Protein AF-C6H4G2-F1 (afdb_monomer)

Organism: Ajellomyces capsulatus (strain H143) (NCBI:txid544712)

Mean predicted aligned error: 13.22 Å

Structure (mmCIF, N/CA/C/O backbone):
data_AF-C6H4G2-F1
#
_entry.id   AF-C6H4G2-F1
#
loop_
_atom_site.group_PDB
_atom_site.id
_atom_site.type_symbol
_atom_site.label_atom_id
_atom_site.label_alt_id
_atom_site.label_comp_id
_atom_site.label_asym_id
_atom_site.label_entity_id
_atom_site.label_seq_id
_atom_site.pdbx_PDB_ins_code
_atom_site.Cartn_x
_atom_site.Cartn_y
_atom_site.Cartn_z
_atom_site.occupancy
_atom_site.B_iso_or_equiv
_atom_site.auth_seq_id
_atom_site.auth_comp_id
_atom_site.auth_asym_id
_atom_site.auth_atom_id
_atom_site.pdbx_PDB_model_num
ATOM 1 N N . MET A 1 1 ? 44.668 33.202 -9.089 1.00 44.62 1 MET A N 1
ATOM 2 C CA . MET A 1 1 ? 43.826 32.122 -8.527 1.00 44.62 1 MET A CA 1
ATOM 3 C C . MET A 1 1 ? 42.658 31.862 -9.470 1.00 44.62 1 MET A C 1
ATOM 5 O O . MET A 1 1 ? 41.852 32.759 -9.662 1.00 44.62 1 MET A O 1
ATOM 9 N N . ALA A 1 2 ? 42.587 30.688 -10.105 1.00 46.62 2 ALA A N 1
ATOM 10 C CA . ALA A 1 2 ? 41.509 30.362 -11.042 1.00 46.62 2 ALA A CA 1
ATOM 11 C C . ALA A 1 2 ? 40.282 29.807 -10.298 1.00 46.62 2 ALA A C 1
ATOM 13 O O . ALA A 1 2 ? 40.344 28.765 -9.644 1.00 46.62 2 ALA A O 1
ATOM 14 N N . HIS A 1 3 ? 39.161 30.515 -10.413 1.00 57.03 3 HIS A N 1
ATOM 15 C CA . HIS A 1 3 ? 37.853 30.124 -9.896 1.00 57.03 3 HIS A CA 1
ATOM 16 C C . HIS A 1 3 ? 37.152 29.169 -10.882 1.00 57.03 3 HIS A C 1
ATOM 18 O O . HIS A 1 3 ? 36.132 29.508 -11.462 1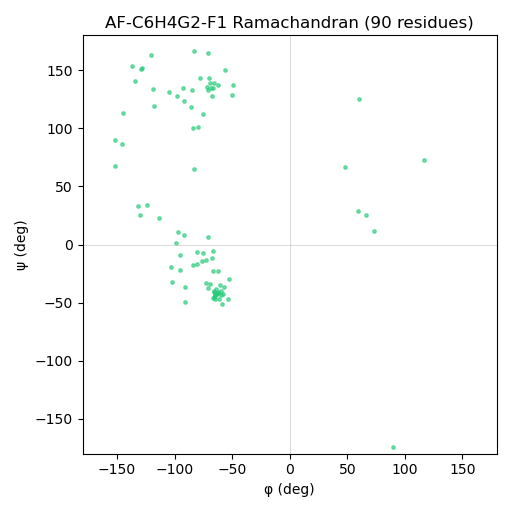.00 57.03 3 HIS A O 1
ATOM 24 N N . SER A 1 4 ? 37.690 27.968 -11.111 1.00 62.22 4 SER A N 1
ATOM 25 C CA . SER A 1 4 ? 37.035 26.967 -11.983 1.00 62.22 4 SER A CA 1
ATOM 26 C C . SER A 1 4 ? 36.919 25.585 -11.348 1.00 62.22 4 SER A C 1
ATOM 28 O O . SER A 1 4 ? 36.787 24.572 -12.029 1.00 62.22 4 SER A O 1
ATOM 30 N N . LYS A 1 5 ? 36.902 25.520 -10.012 1.00 57.09 5 LYS A N 1
ATOM 31 C CA . LYS A 1 5 ? 36.825 24.244 -9.284 1.00 57.09 5 LYS A CA 1
ATOM 32 C C . LYS A 1 5 ? 35.489 23.497 -9.474 1.00 57.09 5 LYS A C 1
ATOM 34 O O . LYS A 1 5 ? 35.374 22.371 -9.001 1.00 57.09 5 LYS A O 1
ATOM 39 N N . ARG A 1 6 ? 34.499 24.092 -10.161 1.00 61.78 6 ARG A N 1
ATOM 40 C CA . ARG A 1 6 ? 33.237 23.455 -10.591 1.00 61.78 6 ARG A CA 1
ATOM 41 C C . ARG A 1 6 ? 32.784 24.013 -11.945 1.00 61.78 6 ARG A C 1
ATOM 43 O O . ARG A 1 6 ? 32.032 24.978 -11.997 1.00 61.78 6 ARG A O 1
ATOM 50 N N . ASN A 1 7 ? 33.287 23.428 -13.030 1.00 53.09 7 ASN A N 1
ATOM 51 C CA . ASN A 1 7 ? 32.860 23.737 -14.393 1.00 53.09 7 ASN A CA 1
ATOM 52 C C . ASN A 1 7 ? 31.596 22.922 -14.741 1.00 53.09 7 ASN A C 1
ATOM 54 O O . ASN A 1 7 ? 31.702 21.735 -15.037 1.00 53.09 7 ASN A O 1
ATOM 58 N N . THR A 1 8 ? 30.416 23.544 -14.661 1.00 63.50 8 THR A N 1
ATOM 59 C CA . THR A 1 8 ? 29.102 22.918 -14.922 1.00 63.50 8 THR A CA 1
ATOM 60 C C . THR A 1 8 ? 28.627 23.066 -16.376 1.00 63.50 8 THR A C 1
ATOM 62 O O . THR A 1 8 ? 27.477 22.757 -16.669 1.00 63.50 8 THR A O 1
ATOM 65 N N . SER A 1 9 ? 29.462 23.567 -17.298 1.00 65.56 9 SER A N 1
ATOM 66 C CA . SER A 1 9 ? 29.090 23.798 -18.709 1.00 65.56 9 SER A CA 1
ATOM 67 C C . SER A 1 9 ? 29.498 22.669 -19.663 1.00 65.56 9 SER A C 1
ATOM 69 O O . SER A 1 9 ? 29.432 22.825 -20.883 1.00 65.56 9 SER A O 1
ATOM 71 N N . LEU A 1 10 ? 29.929 21.522 -19.133 1.00 71.19 10 LEU A N 1
ATOM 72 C CA . LEU A 1 10 ? 30.255 20.361 -19.957 1.00 71.19 10 LEU A CA 1
ATOM 73 C C . LEU A 1 10 ? 28.970 19.775 -20.575 1.00 71.19 10 LEU A C 1
ATOM 75 O O . LEU A 1 10 ? 27.969 19.629 -19.877 1.00 71.19 10 LEU A O 1
ATOM 79 N N . PRO A 1 11 ? 28.985 19.358 -21.856 1.00 77.81 11 PRO A N 1
ATOM 80 C CA . PRO A 1 11 ? 27.821 18.767 -22.531 1.00 77.81 11 PRO A CA 1
ATOM 81 C C . PRO A 1 11 ? 27.477 17.353 -22.025 1.00 77.81 11 PRO A C 1
ATOM 83 O O . PRO A 1 11 ? 26.625 16.670 -22.590 1.00 77.81 11 PRO A O 1
ATOM 86 N N . HIS A 1 12 ? 28.159 16.881 -20.982 1.00 79.00 12 HIS A N 1
ATOM 87 C CA . HIS A 1 12 ? 27.927 15.601 -20.339 1.00 79.00 12 HIS A CA 1
ATOM 88 C C . HIS A 1 12 ? 27.920 15.785 -18.826 1.00 79.00 12 HIS A C 1
ATOM 90 O O . HIS A 1 12 ? 28.758 16.490 -18.268 1.00 79.00 12 HIS A O 1
ATOM 96 N N . PHE A 1 13 ? 27.014 15.081 -18.153 1.00 81.00 13 PHE A N 1
ATOM 97 C CA . PHE A 1 13 ? 27.008 15.056 -16.699 1.00 81.00 13 PHE A CA 1
ATOM 98 C C . PHE A 1 13 ? 28.259 14.365 -16.159 1.00 81.00 13 PHE A C 1
ATOM 100 O O . PHE A 1 13 ? 28.679 13.306 -16.638 1.00 81.00 13 PHE A O 1
ATOM 107 N N . THR A 1 14 ? 28.823 14.933 -15.105 1.00 85.44 14 THR A N 1
ATOM 108 C CA . THR A 1 14 ? 29.841 14.278 -14.285 1.00 85.44 14 THR A CA 1
ATOM 109 C C . THR A 1 14 ? 29.221 13.139 -13.468 1.00 85.44 14 THR A C 1
ATOM 111 O O . THR A 1 14 ? 28.001 13.028 -13.320 1.00 85.44 14 THR A O 1
ATOM 114 N N . ALA A 1 15 ? 30.051 12.253 -12.909 1.00 83.94 15 ALA A N 1
ATOM 115 C CA . ALA A 1 15 ? 29.561 11.168 -12.051 1.00 83.94 15 ALA A CA 1
ATOM 116 C C . ALA A 1 15 ? 28.750 11.690 -10.845 1.00 83.94 15 ALA A C 1
ATOM 118 O O . ALA A 1 15 ? 27.735 11.097 -10.479 1.00 83.94 15 ALA A O 1
ATOM 119 N N . TYR A 1 16 ? 29.160 12.827 -10.272 1.00 85.06 16 TYR A N 1
ATOM 120 C CA . TYR A 1 16 ? 28.469 13.465 -9.153 1.00 85.06 16 TYR A CA 1
ATOM 121 C C . TYR A 1 16 ? 27.087 13.999 -9.554 1.00 85.06 16 TYR A C 1
ATOM 123 O O . TYR A 1 16 ? 26.099 13.702 -8.887 1.00 85.06 16 TYR A O 1
ATOM 131 N N . GLU A 1 17 ? 26.973 14.695 -10.683 1.00 86.44 17 GLU A N 1
ATOM 132 C CA . GLU A 1 17 ? 25.683 15.201 -11.177 1.00 86.44 17 GLU A CA 1
ATOM 133 C C . GLU A 1 17 ? 24.721 14.061 -11.534 1.00 86.44 17 GLU A C 1
ATOM 135 O O . GLU A 1 17 ? 23.542 14.113 -11.184 1.00 86.44 17 GLU A O 1
ATOM 140 N N . ARG A 1 18 ? 25.227 12.966 -12.122 1.00 84.88 18 ARG A N 1
ATOM 141 C CA . ARG A 1 18 ? 24.421 11.751 -12.333 1.00 84.88 18 ARG A CA 1
ATOM 142 C C . ARG A 1 18 ? 23.915 11.157 -11.020 1.00 84.88 18 ARG A C 1
ATOM 144 O O . ARG A 1 18 ? 22.812 10.620 -10.990 1.00 84.88 18 ARG A O 1
ATOM 151 N N . SER A 1 19 ? 24.696 11.244 -9.941 1.00 84.38 19 SER A N 1
ATOM 152 C CA . SER A 1 19 ? 24.268 10.759 -8.624 1.00 84.38 19 SER A CA 1
ATOM 153 C C . SER A 1 19 ? 23.150 11.611 -8.010 1.00 84.38 19 SER A C 1
ATOM 155 O O . SER A 1 19 ? 22.257 11.051 -7.381 1.00 84.38 19 SER A O 1
ATOM 157 N N . LEU A 1 20 ? 23.143 12.927 -8.259 1.00 84.81 20 LEU A N 1
ATOM 158 C CA . LEU A 1 20 ? 22.079 13.839 -7.818 1.00 84.81 20 LEU A CA 1
ATOM 159 C C . LEU A 1 20 ? 20.774 13.628 -8.595 1.00 84.81 20 LEU A C 1
ATOM 161 O O . LEU A 1 20 ? 19.694 13.683 -8.020 1.00 84.81 20 LEU A O 1
ATOM 165 N N . LEU A 1 21 ? 20.867 13.344 -9.896 1.00 85.12 21 LEU A N 1
ATOM 166 C CA . LEU A 1 21 ? 19.704 13.105 -10.761 1.00 85.12 21 LEU A CA 1
ATOM 167 C C . LEU A 1 21 ? 19.136 11.686 -10.639 1.00 85.12 21 LEU A C 1
ATOM 169 O O . LEU A 1 21 ? 18.088 11.383 -11.210 1.00 85.12 21 LEU A O 1
ATOM 173 N N . ARG A 1 22 ? 19.817 10.815 -9.889 1.00 82.50 22 ARG A N 1
ATOM 174 C CA . ARG A 1 22 ? 19.539 9.381 -9.818 1.00 82.50 22 ARG A CA 1
ATOM 175 C C . ARG A 1 22 ? 18.208 9.035 -9.168 1.00 82.50 22 ARG A C 1
ATOM 177 O O . ARG A 1 22 ? 17.844 7.874 -9.230 1.00 82.50 22 ARG A O 1
ATOM 184 N N . THR A 1 23 ? 17.520 9.974 -8.524 1.00 80.94 23 THR A N 1
ATOM 185 C CA . THR A 1 23 ? 16.166 9.795 -7.967 1.00 80.94 23 THR A CA 1
ATOM 186 C C . THR A 1 23 ? 15.071 10.283 -8.913 1.00 80.94 23 THR A C 1
ATOM 188 O O . THR A 1 23 ? 13.934 9.836 -8.806 1.00 80.94 23 THR A O 1
ATOM 191 N N . THR A 1 24 ? 15.409 11.177 -9.844 1.00 83.31 24 THR A N 1
ATOM 192 C CA . THR A 1 24 ? 14.445 11.864 -10.713 1.00 83.31 24 THR A CA 1
ATOM 193 C C . THR A 1 24 ? 14.412 11.267 -12.120 1.00 83.31 24 THR A C 1
ATOM 195 O O . THR A 1 24 ? 13.356 11.234 -12.742 1.00 83.31 24 THR A O 1
ATOM 198 N N . TRP A 1 25 ? 15.546 10.764 -12.620 1.00 81.44 25 TRP A N 1
ATOM 199 C CA . TRP A 1 25 ? 15.685 10.256 -13.989 1.00 81.44 25 TRP A CA 1
ATOM 200 C C . TRP A 1 25 ? 16.306 8.853 -14.023 1.00 81.44 25 TRP A C 1
ATOM 202 O O . TRP A 1 25 ? 17.118 8.491 -13.171 1.00 81.44 25 TRP A O 1
ATOM 212 N N . GLY A 1 26 ? 15.947 8.068 -15.044 1.00 84.44 26 GLY A N 1
ATOM 213 C CA . GLY A 1 26 ? 16.464 6.714 -15.273 1.00 84.44 26 GLY A CA 1
ATOM 214 C C . GLY A 1 26 ? 15.660 5.601 -14.590 1.00 84.44 26 GLY A C 1
ATOM 215 O O . GLY A 1 26 ? 14.597 5.824 -14.014 1.00 84.44 26 GLY A O 1
ATOM 216 N N . THR A 1 27 ? 16.163 4.368 -14.682 1.00 83.00 27 THR A N 1
ATOM 217 C CA . THR A 1 27 ? 15.501 3.192 -14.102 1.00 83.00 27 THR A CA 1
ATOM 218 C C . THR A 1 27 ? 15.676 3.161 -12.586 1.00 83.00 27 THR A C 1
ATOM 220 O O . THR A 1 27 ? 16.780 2.919 -12.094 1.00 83.00 27 THR A O 1
ATOM 223 N N . GLN A 1 28 ? 14.583 3.344 -11.847 1.00 81.94 28 GLN A N 1
ATOM 224 C CA . GLN A 1 28 ? 14.561 3.157 -10.398 1.00 81.94 28 GLN A CA 1
ATOM 225 C C . GLN A 1 28 ? 14.314 1.690 -10.057 1.00 81.94 28 GLN A C 1
ATOM 227 O O . GLN A 1 28 ? 13.404 1.057 -10.589 1.00 81.94 28 GLN A O 1
ATOM 232 N N . ARG A 1 29 ? 15.107 1.148 -9.133 1.00 84.56 29 ARG A N 1
ATOM 233 C CA . ARG A 1 29 ? 14.841 -0.150 -8.508 1.00 84.56 29 ARG A CA 1
ATOM 234 C C . ARG A 1 29 ? 14.641 0.084 -7.024 1.00 84.56 29 ARG A C 1
ATOM 236 O O . ARG A 1 29 ? 15.545 0.558 -6.345 1.00 84.56 29 ARG A O 1
ATOM 243 N N . THR A 1 30 ? 13.459 -0.253 -6.533 1.00 85.25 30 THR A N 1
ATOM 244 C CA . THR A 1 30 ? 13.141 -0.227 -5.107 1.00 85.25 30 THR A CA 1
ATOM 245 C C . THR A 1 30 ? 12.556 -1.568 -4.693 1.00 85.25 30 THR A C 1
ATOM 247 O O . THR A 1 30 ? 11.962 -2.276 -5.510 1.00 85.25 30 THR A O 1
ATOM 250 N N . ARG A 1 31 ? 12.734 -1.939 -3.425 1.00 87.62 31 ARG A N 1
ATOM 251 C CA . ARG A 1 31 ? 12.109 -3.136 -2.865 1.00 87.62 31 ARG A CA 1
ATOM 252 C C . ARG A 1 31 ? 10.661 -2.803 -2.533 1.00 87.62 31 ARG A C 1
ATOM 254 O O . ARG A 1 31 ? 10.382 -2.177 -1.515 1.00 87.62 31 ARG A O 1
ATOM 261 N N . LEU A 1 32 ? 9.752 -3.228 -3.399 1.00 87.50 32 LEU A N 1
ATOM 262 C CA . LEU A 1 32 ? 8.322 -3.053 -3.184 1.00 87.50 32 LEU A CA 1
ATOM 263 C C . LEU A 1 32 ? 7.838 -3.984 -2.066 1.00 87.50 32 LEU A C 1
ATOM 265 O O . LEU A 1 32 ? 8.229 -5.151 -1.987 1.00 87.50 32 LEU A O 1
ATOM 269 N N . SER A 1 33 ? 7.016 -3.443 -1.168 1.00 85.50 33 SER A N 1
ATOM 270 C CA . SER A 1 33 ? 6.393 -4.209 -0.091 1.00 85.50 33 SER A CA 1
ATOM 271 C C . SER A 1 33 ? 5.140 -4.922 -0.602 1.00 85.50 33 SER A C 1
ATOM 273 O O . SER A 1 33 ? 4.604 -4.600 -1.664 1.00 85.50 33 SER A O 1
ATOM 275 N N . ARG A 1 34 ? 4.625 -5.872 0.185 1.00 81.31 34 ARG A N 1
ATOM 276 C CA . ARG A 1 34 ? 3.373 -6.590 -0.110 1.00 81.31 34 ARG A CA 1
ATOM 277 C C . ARG A 1 34 ? 2.193 -5.647 -0.388 1.00 81.31 34 ARG A C 1
ATOM 279 O O . ARG A 1 34 ? 1.317 -5.975 -1.176 1.00 81.31 34 ARG A O 1
ATOM 286 N N . GLU A 1 35 ? 2.198 -4.463 0.216 1.00 81.69 35 GLU A N 1
ATOM 287 C CA . GLU A 1 35 ? 1.154 -3.447 0.053 1.00 81.69 35 GLU A CA 1
ATOM 288 C C . GLU A 1 35 ? 1.181 -2.738 -1.307 1.00 81.69 35 GLU A C 1
ATOM 290 O O . GLU A 1 35 ? 0.236 -2.039 -1.657 1.00 81.69 35 GLU A O 1
ATOM 295 N N . SER A 1 36 ? 2.260 -2.889 -2.079 1.00 84.69 36 SER A N 1
ATOM 296 C CA . SER A 1 36 ? 2.398 -2.255 -3.397 1.00 84.69 36 SER A CA 1
ATOM 297 C C . SER A 1 36 ? 1.726 -3.058 -4.518 1.00 84.69 36 SER A C 1
ATOM 299 O O . SER A 1 36 ? 1.473 -2.512 -5.584 1.00 84.69 36 SER A O 1
ATOM 301 N N . PHE A 1 37 ? 1.429 -4.341 -4.282 1.00 85.69 37 PHE A N 1
ATOM 302 C CA . PHE A 1 37 ? 0.894 -5.278 -5.279 1.00 85.69 37 PHE A CA 1
ATOM 303 C C . PHE A 1 37 ? -0.426 -5.921 -4.833 1.00 85.69 37 PHE A C 1
ATOM 305 O O . PHE A 1 37 ? -0.688 -7.093 -5.106 1.00 85.69 37 PHE A O 1
ATOM 312 N N . LEU A 1 38 ? -1.258 -5.180 -4.100 1.00 86.94 38 LEU A N 1
ATOM 313 C CA . LEU A 1 38 ? -2.564 -5.688 -3.685 1.00 86.94 38 LEU A CA 1
ATOM 314 C C . LEU A 1 38 ? -3.483 -5.882 -4.902 1.00 86.94 38 LEU A C 1
ATOM 316 O O . LEU A 1 38 ? -3.592 -4.973 -5.728 1.00 86.94 38 LEU A O 1
ATOM 320 N N . PRO A 1 39 ? -4.198 -7.018 -4.990 1.00 87.12 39 PRO A N 1
ATOM 321 C CA . PRO A 1 39 ? -5.283 -7.178 -5.945 1.00 87.12 39 PRO A CA 1
ATOM 322 C C . PRO A 1 39 ? -6.343 -6.088 -5.780 1.00 87.12 39 PRO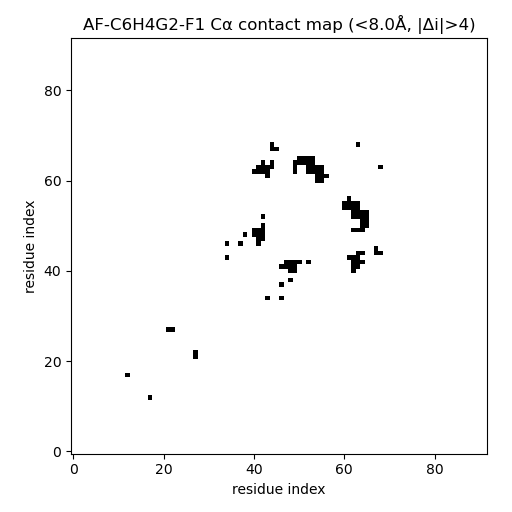 A C 1
ATOM 324 O O . PRO A 1 39 ? -6.613 -5.631 -4.661 1.00 87.12 39 PRO A O 1
ATOM 327 N N . PHE A 1 40 ? -7.004 -5.744 -6.886 1.00 82.31 40 PHE A N 1
ATOM 328 C CA . PHE A 1 40 ? -8.210 -4.920 -6.872 1.00 82.31 40 PHE A CA 1
ATOM 329 C C . PHE A 1 40 ? -9.211 -5.476 -5.843 1.00 82.31 40 PHE A C 1
ATOM 331 O O . PHE A 1 40 ? -9.377 -6.691 -5.754 1.00 82.31 40 PHE A O 1
ATOM 338 N N . SER A 1 41 ? -9.858 -4.602 -5.063 1.00 87.44 41 SER A N 1
ATOM 339 C CA . SER A 1 41 ? -10.776 -4.930 -3.947 1.00 87.44 41 SER A CA 1
ATOM 340 C C . SER A 1 41 ? -10.164 -5.473 -2.642 1.00 87.44 41 SER A C 1
ATOM 342 O O . SER A 1 41 ? -10.890 -5.918 -1.751 1.00 87.44 41 SER A O 1
ATOM 344 N N . SER A 1 42 ? -8.844 -5.406 -2.464 1.00 92.81 42 SER A N 1
ATOM 345 C CA . SER A 1 42 ? -8.222 -5.766 -1.180 1.00 92.81 42 SER A CA 1
ATOM 346 C C . SER A 1 42 ? -8.374 -4.663 -0.127 1.00 92.81 42 SER A C 1
ATOM 348 O O . SER A 1 42 ? -8.279 -3.477 -0.428 1.00 92.81 42 SER A O 1
ATOM 350 N N . CYS A 1 43 ? -8.563 -5.057 1.131 1.00 92.69 43 CYS A N 1
ATOM 351 C CA . CYS A 1 43 ? -8.608 -4.149 2.271 1.00 92.69 43 CYS A CA 1
ATOM 352 C C . CYS A 1 43 ? -7.220 -3.572 2.574 1.00 92.69 43 CYS A C 1
ATOM 354 O O . CYS A 1 43 ? -6.249 -4.322 2.710 1.00 92.69 43 CYS A O 1
ATOM 356 N N . ARG A 1 44 ? -7.130 -2.251 2.772 1.00 90.00 44 ARG A N 1
ATOM 357 C CA . ARG A 1 44 ? -5.850 -1.575 3.033 1.00 90.00 44 ARG A CA 1
ATOM 358 C C . ARG A 1 44 ? -5.298 -1.759 4.453 1.00 90.00 44 ARG A C 1
ATOM 360 O O . ARG A 1 44 ? -4.123 -1.504 4.675 1.00 90.00 44 ARG A O 1
ATOM 367 N N . LEU A 1 45 ? -6.111 -2.244 5.395 1.00 91.88 45 LEU A N 1
ATOM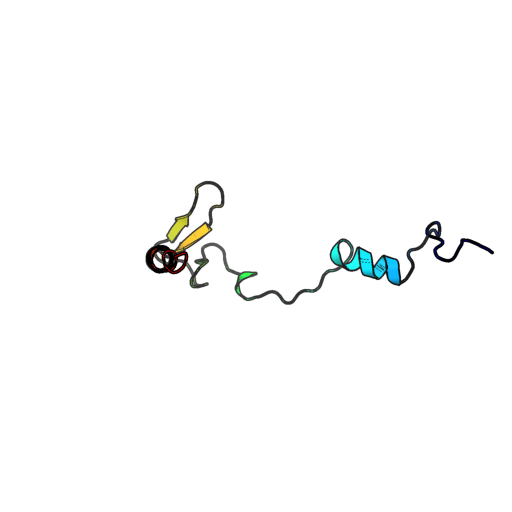 368 C CA . LEU A 1 45 ? -5.684 -2.507 6.777 1.00 91.88 4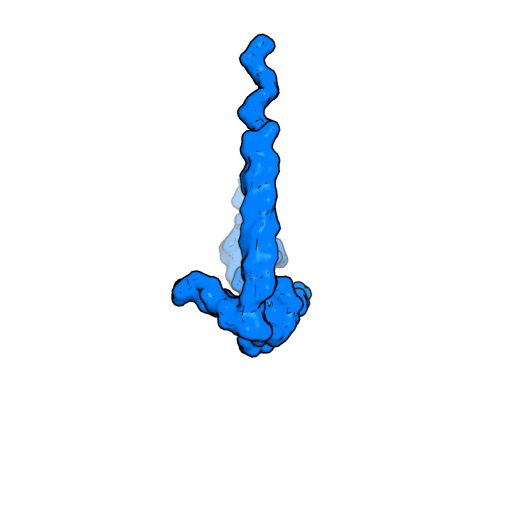5 LEU A CA 1
ATOM 369 C C . LEU A 1 45 ? -5.177 -3.940 6.977 1.00 91.88 45 LEU A C 1
ATOM 371 O O . LEU A 1 45 ? -4.109 -4.140 7.542 1.00 91.88 45 LEU A O 1
ATOM 375 N N . CYS A 1 46 ? -5.930 -4.948 6.524 1.00 92.44 46 CYS A N 1
ATOM 376 C CA . CYS A 1 46 ? -5.550 -6.356 6.704 1.00 92.44 46 CYS A CA 1
ATOM 377 C C . CYS A 1 46 ? -4.815 -6.959 5.499 1.00 92.44 46 CYS A C 1
ATOM 379 O O . CYS A 1 46 ? -4.281 -8.063 5.602 1.00 92.44 46 CYS A O 1
ATOM 381 N N . LEU A 1 47 ? -4.754 -6.242 4.370 1.00 92.50 47 LEU A N 1
ATOM 382 C CA . LEU A 1 47 ? -4.047 -6.654 3.153 1.00 92.50 47 LEU A CA 1
ATOM 383 C C . LEU A 1 47 ? -4.556 -7.986 2.575 1.00 92.50 47 LEU A C 1
ATOM 385 O O . LEU A 1 47 ? -3.801 -8.757 1.980 1.00 92.50 47 LEU A O 1
ATOM 389 N N . LEU A 1 48 ? -5.829 -8.285 2.802 1.00 92.19 48 LEU A N 1
ATOM 390 C CA . LEU A 1 48 ? -6.545 -9.449 2.289 1.00 92.19 48 LEU A CA 1
ATOM 391 C C . LEU A 1 48 ? -7.737 -8.967 1.450 1.00 92.19 48 LEU A C 1
ATOM 393 O O . LEU A 1 48 ? -8.129 -7.802 1.582 1.00 92.19 48 LEU A O 1
ATOM 397 N N . PRO A 1 49 ? -8.338 -9.827 0.611 1.00 92.38 49 PRO A N 1
ATOM 398 C CA . PRO A 1 49 ? -9.581 -9.501 -0.086 1.00 92.38 49 PRO A CA 1
ATOM 399 C C . PRO A 1 49 ? -10.635 -8.959 0.889 1.00 92.38 49 PRO A C 1
ATOM 401 O O . PRO A 1 49 ? -10.868 -9.558 1.946 1.00 92.38 49 PRO A O 1
ATOM 404 N N . ALA A 1 50 ? -11.231 -7.805 0.574 1.00 92.19 50 ALA A N 1
ATOM 405 C CA . ALA A 1 50 ? -12.117 -7.124 1.508 1.00 92.19 50 ALA A CA 1
ATOM 406 C C . ALA A 1 50 ? -13.409 -7.924 1.737 1.00 92.19 50 ALA A C 1
ATOM 408 O O . ALA A 1 50 ? -14.118 -8.286 0.799 1.00 92.19 50 ALA A O 1
ATOM 409 N N . ARG A 1 51 ? -13.747 -8.167 3.007 1.00 92.31 51 ARG A N 1
ATOM 410 C CA . ARG A 1 51 ? -15.019 -8.773 3.422 1.00 92.31 51 ARG A CA 1
ATOM 411 C C . ARG A 1 51 ? -15.971 -7.668 3.851 1.00 92.31 51 ARG A C 1
ATOM 413 O O . ARG A 1 51 ? -15.605 -6.854 4.701 1.00 92.31 51 ARG A O 1
ATOM 420 N N . SER A 1 52 ? -17.187 -7.642 3.297 1.00 92.62 52 SER A N 1
ATOM 421 C CA . SER A 1 52 ? -18.158 -6.552 3.512 1.00 92.62 52 SER A CA 1
ATOM 422 C C . SER A 1 52 ? -17.497 -5.172 3.322 1.00 92.62 52 SER A C 1
ATOM 424 O O . SER A 1 52 ? -17.261 -4.462 4.306 1.00 92.62 52 SER A O 1
ATOM 426 N N . PRO A 1 53 ? -17.086 -4.844 2.083 1.00 90.00 53 PRO A N 1
ATOM 427 C CA . PRO A 1 53 ? -16.268 -3.674 1.814 1.00 90.00 53 PRO A CA 1
ATOM 428 C C . PRO A 1 53 ? -17.000 -2.384 2.183 1.00 90.00 53 PRO A C 1
ATOM 430 O O . PRO A 1 53 ? -18.175 -2.199 1.873 1.00 90.00 53 PRO A O 1
ATOM 433 N N . VAL A 1 54 ? -16.268 -1.477 2.813 1.00 90.81 54 VAL A N 1
ATOM 434 C CA . VAL A 1 54 ? -16.649 -0.080 3.006 1.00 90.81 54 VAL A CA 1
ATOM 435 C C . VAL A 1 54 ? -15.615 0.782 2.306 1.00 90.81 54 VAL A C 1
ATOM 437 O O . VAL A 1 54 ? -14.411 0.552 2.438 1.00 90.81 54 VAL A O 1
ATOM 440 N N . VAL A 1 55 ? -16.101 1.764 1.553 1.00 84.75 55 VAL A N 1
ATOM 441 C CA . VAL A 1 55 ? -15.261 2.756 0.885 1.00 84.75 55 VAL A CA 1
ATOM 442 C C . VAL A 1 55 ? -15.110 3.942 1.825 1.00 84.75 55 VAL A C 1
ATOM 444 O O . VAL A 1 55 ? -16.110 4.512 2.266 1.00 84.75 55 VAL A O 1
ATOM 447 N N . ALA A 1 56 ? -13.874 4.303 2.160 1.00 75.50 56 ALA A N 1
ATOM 448 C CA . ALA A 1 56 ? -13.610 5.519 2.911 1.00 75.50 56 ALA A CA 1
ATOM 449 C C . ALA A 1 56 ? -13.332 6.673 1.949 1.00 75.50 56 ALA A C 1
ATOM 451 O O . ALA A 1 56 ? -12.519 6.539 1.040 1.00 75.50 56 ALA A O 1
ATOM 452 N N . CYS A 1 57 ? -13.957 7.818 2.234 1.00 68.81 57 CYS A N 1
ATOM 453 C CA . CYS A 1 57 ? -13.819 9.078 1.505 1.00 68.81 57 CYS A CA 1
ATOM 454 C C . CYS A 1 57 ? -14.236 9.003 0.021 1.00 68.81 57 CYS A C 1
ATOM 456 O O . CYS A 1 57 ? -13.711 8.226 -0.771 1.00 68.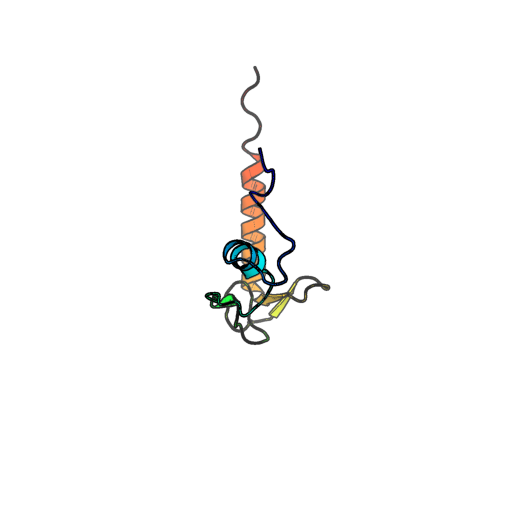81 57 CYS A O 1
ATOM 458 N N . ALA A 1 58 ? -15.155 9.884 -0.381 1.00 73.88 58 ALA A N 1
ATOM 459 C CA . ALA A 1 58 ? -15.640 9.946 -1.760 1.00 73.88 58 ALA A CA 1
ATOM 460 C C . ALA A 1 58 ? -14.537 10.286 -2.783 1.00 73.88 58 ALA A C 1
ATOM 462 O O . ALA A 1 58 ? -14.681 9.975 -3.959 1.00 73.88 58 ALA A O 1
ATOM 463 N N . THR A 1 59 ? -13.445 10.917 -2.340 1.00 79.94 59 THR A N 1
ATOM 464 C CA . THR A 1 59 ? -12.400 11.463 -3.216 1.00 79.94 59 THR A CA 1
ATOM 465 C C . THR A 1 59 ? -11.262 10.483 -3.507 1.00 79.94 59 THR A C 1
ATOM 467 O O . THR A 1 59 ? -10.753 10.476 -4.622 1.00 79.94 59 THR A O 1
ATOM 470 N N . ASN A 1 60 ? -10.861 9.662 -2.526 1.00 78.75 60 ASN A N 1
ATOM 471 C CA . ASN A 1 60 ? -9.688 8.779 -2.639 1.00 78.75 60 ASN A CA 1
ATOM 472 C C . ASN A 1 60 ? -10.053 7.309 -2.904 1.00 78.75 60 ASN A C 1
ATOM 474 O O . ASN A 1 60 ? -9.219 6.561 -3.407 1.00 78.75 60 ASN A O 1
ATOM 478 N N . GLY A 1 61 ? -11.295 6.895 -2.615 1.00 82.69 61 GLY A N 1
ATOM 479 C CA . GLY A 1 61 ? -11.796 5.563 -2.975 1.00 82.69 61 GLY A CA 1
ATOM 480 C C . GLY A 1 61 ? -11.113 4.402 -2.243 1.00 82.69 61 GLY A C 1
ATOM 481 O O . GLY A 1 61 ? -11.077 3.286 -2.762 1.00 82.69 61 GLY A O 1
ATOM 482 N N . ASP A 1 62 ? -10.567 4.643 -1.052 1.00 86.94 62 ASP A N 1
ATOM 483 C CA . ASP A 1 62 ? -9.851 3.623 -0.288 1.00 86.94 62 ASP A CA 1
ATOM 484 C C . ASP A 1 62 ? -10.810 2.530 0.221 1.00 86.94 62 ASP A C 1
ATOM 486 O O . ASP A 1 62 ? -11.880 2.815 0.765 1.00 86.94 62 ASP A O 1
ATOM 490 N N . LEU A 1 63 ? -10.415 1.261 0.070 1.00 90.75 63 LEU A N 1
ATOM 491 C CA . LEU A 1 63 ? -11.237 0.088 0.387 1.00 90.75 63 LEU A CA 1
ATOM 492 C C . LEU A 1 63 ? -10.804 -0.599 1.687 1.00 90.75 63 LEU A C 1
ATOM 494 O O . LEU A 1 63 ? -9.631 -0.934 1.884 1.00 90.75 63 LEU A O 1
ATOM 498 N N . PHE A 1 64 ? -11.778 -0.879 2.556 1.00 93.31 64 PHE A N 1
ATOM 499 C CA . PHE A 1 64 ? -11.559 -1.514 3.856 1.00 93.31 64 PHE A CA 1
ATOM 500 C C . PHE A 1 64 ? -12.604 -2.589 4.157 1.00 93.31 64 PHE A C 1
ATOM 502 O O . PHE A 1 64 ? -13.746 -2.506 3.711 1.00 93.31 64 PHE A O 1
ATOM 509 N N . CYS A 1 65 ? -12.250 -3.578 4.981 1.00 95.19 65 CYS A N 1
ATOM 510 C CA . CYS A 1 65 ? -13.250 -4.406 5.655 1.00 95.19 65 CYS A CA 1
ATOM 511 C C . CYS A 1 65 ? -13.969 -3.569 6.719 1.00 95.19 65 CYS A C 1
ATOM 513 O O . CYS A 1 65 ? -13.322 -2.799 7.437 1.00 95.19 65 CYS A O 1
ATOM 515 N N . ARG A 1 66 ? -15.276 -3.788 6.899 1.00 93.94 66 ARG A N 1
ATOM 516 C CA . ARG A 1 66 ? -16.072 -3.112 7.940 1.00 93.9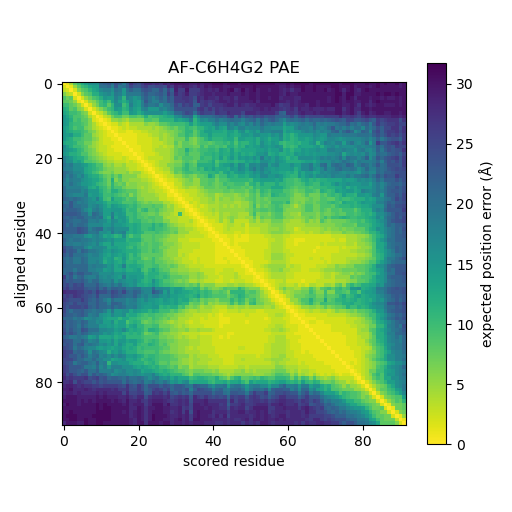4 66 ARG A CA 1
ATOM 517 C C . ARG A 1 66 ? -15.475 -3.261 9.339 1.00 93.94 66 ARG A C 1
ATOM 519 O O . ARG A 1 66 ? -15.340 -2.275 10.057 1.00 93.94 66 ARG A O 1
ATOM 526 N N . GLU A 1 67 ? -15.089 -4.477 9.711 1.00 95.19 67 GLU A N 1
ATOM 527 C CA . GLU A 1 67 ? -14.486 -4.766 11.017 1.00 95.19 67 GLU A CA 1
ATOM 528 C C . GLU A 1 67 ? -13.145 -4.043 11.216 1.00 95.19 67 GLU A C 1
ATOM 530 O O . GLU A 1 67 ? -12.906 -3.455 12.270 1.00 95.19 67 GLU A O 1
ATOM 535 N N . CYS A 1 68 ? -12.294 -4.021 10.183 1.00 95.12 68 CYS A N 1
ATOM 536 C CA . CYS A 1 68 ? -10.986 -3.382 10.248 1.00 95.12 68 CYS A CA 1
ATOM 537 C C . CYS A 1 68 ? -11.131 -1.868 10.408 1.00 95.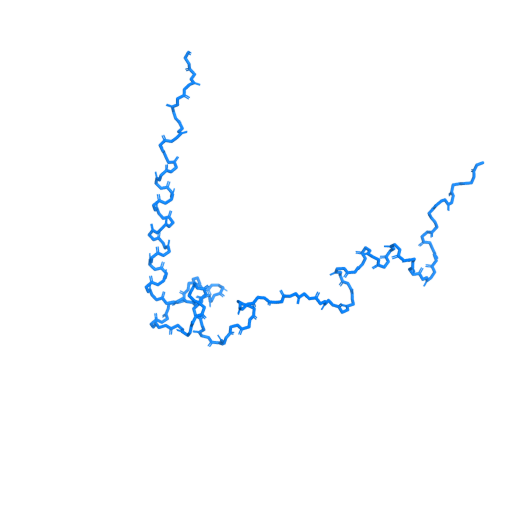12 68 CYS A C 1
ATOM 539 O O . CYS A 1 68 ? -10.474 -1.288 11.267 1.00 95.12 68 CYS A O 1
ATOM 541 N N . ALA A 1 69 ? -12.019 -1.246 9.628 1.00 94.06 69 ALA A N 1
ATOM 542 C CA . ALA A 1 69 ? -12.267 0.189 9.701 1.00 94.06 69 ALA A CA 1
ATOM 543 C C . ALA A 1 69 ? -12.783 0.608 11.088 1.00 94.06 69 ALA A C 1
ATOM 545 O O . ALA A 1 69 ? -12.268 1.550 11.684 1.00 94.06 69 ALA A O 1
ATOM 546 N N . VAL A 1 70 ? -13.762 -0.116 11.643 1.00 93.50 70 VAL A N 1
ATOM 547 C CA . VAL A 1 70 ? -14.316 0.198 12.972 1.00 93.50 70 VAL A CA 1
ATOM 548 C C . VAL A 1 70 ? -13.265 0.024 14.069 1.00 93.50 70 VAL A C 1
ATOM 550 O O . VAL A 1 70 ? -13.128 0.899 14.926 1.00 93.50 70 VAL A O 1
ATOM 553 N N . ASN A 1 71 ? -12.495 -1.065 14.038 1.00 95.19 71 ASN A N 1
ATOM 554 C CA . ASN A 1 71 ? -11.441 -1.303 15.024 1.00 95.19 71 ASN A CA 1
ATOM 555 C C . ASN A 1 71 ? -10.354 -0.227 14.977 1.00 95.19 71 ASN A C 1
ATOM 557 O O . ASN A 1 71 ? -9.911 0.232 16.033 1.00 95.19 71 ASN A O 1
ATOM 561 N N . ASP A 1 72 ? -9.963 0.209 13.779 1.00 93.44 72 ASP A N 1
ATOM 562 C CA . ASP A 1 72 ? -8.981 1.275 13.615 1.00 93.44 72 ASP A CA 1
ATOM 563 C C . ASP A 1 72 ? -9.505 2.609 14.172 1.00 93.44 72 ASP A C 1
ATOM 565 O O . ASP A 1 72 ? -8.844 3.229 15.004 1.00 93.44 72 ASP A O 1
ATOM 569 N N . LEU A 1 73 ? -10.746 2.996 13.854 1.00 92.25 73 LEU A N 1
ATOM 570 C CA . LEU A 1 73 ? -11.374 4.212 14.396 1.00 92.25 73 LEU A CA 1
ATOM 571 C C . LEU A 1 73 ? -11.484 4.193 15.930 1.00 92.25 73 LEU A C 1
ATOM 573 O O . LEU A 1 73 ? -11.239 5.205 16.597 1.00 92.25 73 LEU A O 1
ATOM 577 N N . LEU A 1 74 ? -11.823 3.042 16.519 1.00 94.62 74 LEU A N 1
ATOM 578 C CA . LEU A 1 74 ? -11.855 2.877 17.974 1.00 94.62 74 LEU A CA 1
ATOM 579 C C . LEU A 1 74 ? -10.452 2.992 18.586 1.00 94.62 74 LEU A C 1
ATOM 581 O O . LEU A 1 74 ? -10.291 3.628 19.632 1.00 94.62 74 LEU A O 1
ATOM 585 N N . ALA A 1 75 ? -9.433 2.413 17.946 1.00 93.25 75 ALA A N 1
ATOM 586 C CA . ALA A 1 75 ? -8.044 2.520 18.384 1.00 93.25 75 ALA A CA 1
ATOM 587 C C . ALA A 1 75 ? -7.533 3.966 18.301 1.00 93.25 75 ALA A C 1
ATOM 589 O O . ALA A 1 75 ? -6.909 4.452 19.248 1.00 93.25 75 ALA A O 1
ATOM 590 N N .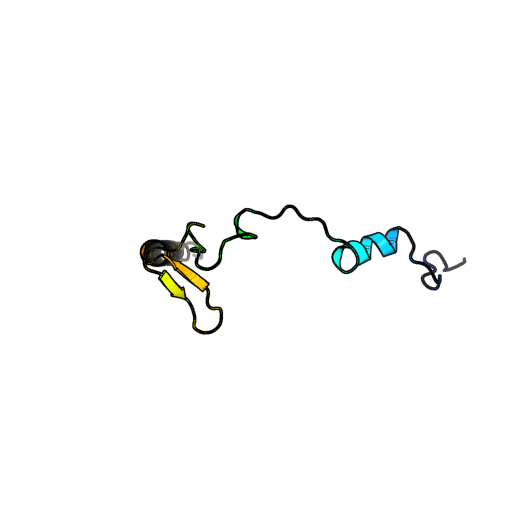 GLN A 1 76 ? -7.851 4.680 17.218 1.00 91.00 76 GLN A N 1
ATOM 591 C CA . GLN A 1 76 ? -7.540 6.099 17.050 1.00 91.00 76 GLN A CA 1
ATOM 592 C C . GLN A 1 76 ? -8.173 6.934 18.167 1.00 91.00 76 GLN A C 1
ATOM 594 O O . GLN A 1 76 ? -7.458 7.650 18.865 1.00 91.00 76 GLN A O 1
ATOM 599 N N . ARG A 1 77 ? -9.477 6.770 18.429 1.00 92.44 77 ARG A N 1
ATOM 600 C CA . ARG A 1 77 ? -10.176 7.495 19.505 1.00 92.44 77 ARG A CA 1
ATOM 601 C C . ARG A 1 77 ? -9.550 7.245 20.879 1.00 92.44 77 ARG A C 1
ATOM 603 O O . ARG A 1 77 ? -9.384 8.191 21.650 1.00 92.44 77 ARG A O 1
ATOM 610 N N . LYS A 1 78 ? -9.180 5.997 21.193 1.00 91.56 78 LYS A N 1
ATOM 611 C CA . LYS A 1 78 ? -8.488 5.656 22.452 1.00 91.56 78 LYS A CA 1
ATOM 612 C C . LYS A 1 78 ? -7.155 6.402 22.579 1.00 91.56 78 LYS A C 1
ATOM 614 O O . LYS A 1 78 ? -6.880 6.973 23.633 1.00 91.56 78 LYS A O 1
ATOM 619 N N . ARG A 1 79 ? -6.363 6.466 21.500 1.00 86.31 79 ARG A N 1
ATOM 620 C CA . ARG A 1 79 ? -5.102 7.232 21.452 1.00 86.31 79 ARG A CA 1
ATOM 621 C C . ARG A 1 79 ? -5.338 8.736 21.646 1.00 86.31 79 ARG A C 1
ATOM 623 O O . ARG A 1 79 ? -4.602 9.371 22.396 1.00 86.31 79 ARG A O 1
ATOM 630 N N . SER A 1 80 ? -6.380 9.298 21.031 1.00 76.62 80 SER A N 1
ATOM 631 C CA . SER A 1 80 ? -6.735 10.720 21.161 1.00 76.62 80 SER A CA 1
ATOM 632 C C . SER A 1 80 ? -7.171 11.096 22.580 1.00 76.62 80 SER A C 1
ATOM 634 O O . SER A 1 80 ? -6.788 12.153 23.079 1.00 76.62 80 SER A O 1
ATOM 636 N N . ASN A 1 81 ? -7.946 10.237 23.251 1.00 73.12 81 ASN A N 1
ATOM 637 C CA . ASN A 1 81 ? -8.401 10.493 24.620 1.00 73.12 81 ASN A CA 1
ATOM 638 C C . ASN A 1 81 ? -7.272 10.342 25.654 1.00 73.12 81 ASN A C 1
ATOM 640 O O . ASN A 1 81 ? -7.236 11.098 26.620 1.00 73.12 81 ASN A O 1
ATOM 644 N N . GLY A 1 82 ? -6.312 9.435 25.430 1.00 58.91 82 GLY A N 1
ATOM 645 C CA . GLY A 1 82 ? -5.150 9.257 26.312 1.00 58.91 82 GLY A CA 1
ATOM 646 C C . GLY A 1 82 ? -4.180 10.449 26.340 1.00 58.91 82 GLY A C 1
ATOM 647 O O . GLY A 1 82 ? -3.474 10.644 27.325 1.00 58.91 82 GLY A O 1
ATOM 648 N N . ARG A 1 83 ? -4.163 11.294 25.299 1.00 53.72 83 ARG A N 1
ATOM 649 C CA . ARG A 1 83 ? -3.280 12.475 25.226 1.00 53.72 83 ARG A CA 1
ATOM 650 C C . ARG A 1 83 ? -3.804 13.691 26.005 1.00 53.72 83 ARG A C 1
ATOM 652 O O . ARG A 1 83 ? -3.024 14.586 26.312 1.00 53.72 83 ARG A O 1
ATOM 659 N N . LYS A 1 84 ? -5.091 13.726 26.376 1.00 53.16 84 LYS A N 1
ATOM 660 C CA . LYS A 1 84 ? -5.684 14.851 27.129 1.00 53.16 84 LYS A CA 1
ATOM 661 C C . LYS A 1 84 ? -5.300 14.887 28.621 1.00 53.16 84 LYS A C 1
ATOM 663 O O . LYS A 1 84 ? -5.608 15.866 29.284 1.00 53.16 84 LYS A O 1
ATOM 668 N N . GLY A 1 85 ? -4.610 13.867 29.147 1.00 48.75 85 GLY A N 1
ATOM 669 C CA . GLY A 1 85 ? -4.217 13.774 30.565 1.00 48.75 85 GLY A CA 1
ATOM 670 C C . GLY A 1 85 ? -2.779 14.198 30.911 1.00 48.75 85 GLY A C 1
ATOM 671 O O . GLY A 1 85 ? -2.389 14.089 32.069 1.00 48.75 85 GLY A O 1
ATOM 672 N N . ALA A 1 86 ? -1.970 14.651 29.945 1.00 51.25 86 ALA A N 1
ATOM 673 C CA . ALA A 1 86 ? -0.531 14.904 30.140 1.00 51.25 86 ALA A CA 1
ATOM 674 C C . ALA A 1 86 ? -0.124 16.390 30.032 1.00 51.25 86 ALA A C 1
ATOM 676 O O . ALA A 1 86 ? 1.027 16.687 29.728 1.00 51.25 86 ALA A O 1
ATOM 677 N N . GLY A 1 87 ? -1.060 17.322 30.248 1.00 49.44 87 GLY A N 1
ATOM 678 C CA . GLY A 1 87 ? -0.863 18.750 29.973 1.00 49.44 87 GLY A CA 1
ATOM 679 C C . GLY A 1 87 ? -1.278 19.707 31.090 1.00 49.44 87 GLY A C 1
ATOM 680 O O . GLY A 1 87 ? -1.743 20.786 30.767 1.00 49.44 87 GLY A O 1
ATOM 681 N N . THR A 1 88 ? -1.149 19.343 32.371 1.00 53.56 88 THR A N 1
ATOM 682 C CA . THR A 1 88 ? -1.285 20.291 33.503 1.00 53.56 88 THR A CA 1
ATOM 683 C C . THR A 1 88 ? -0.457 19.840 34.714 1.00 53.56 88 THR A C 1
ATOM 685 O O . THR A 1 88 ? -1.007 19.434 35.734 1.00 53.56 88 THR A O 1
ATOM 688 N N . ARG A 1 89 ? 0.877 19.859 34.631 1.00 49.75 89 ARG A N 1
ATOM 689 C CA . ARG A 1 89 ? 1.737 19.855 35.829 1.00 49.75 89 ARG A CA 1
ATOM 690 C C . ARG A 1 89 ? 2.974 20.711 35.572 1.00 49.75 89 ARG A C 1
ATOM 692 O O . ARG A 1 89 ? 3.804 20.327 34.758 1.00 49.75 89 ARG A O 1
ATOM 699 N N . GLY A 1 90 ? 3.080 21.828 36.294 1.00 49.16 90 GLY A N 1
ATOM 700 C CA . GLY A 1 90 ? 4.346 22.529 36.523 1.00 49.16 90 GLY A CA 1
ATOM 701 C C . GLY A 1 90 ? 4.446 23.947 35.963 1.00 49.16 90 GLY A C 1
ATOM 702 O O . GLY A 1 90 ? 5.185 24.170 35.014 1.00 49.16 90 GLY A O 1
ATOM 703 N N . ALA A 1 91 ? 3.754 24.898 36.589 1.00 44.94 91 ALA A N 1
ATOM 704 C CA . ALA A 1 91 ? 4.213 26.282 36.715 1.00 44.94 91 ALA A CA 1
ATOM 705 C C . ALA A 1 91 ? 3.587 26.843 37.999 1.00 44.94 91 ALA A C 1
ATOM 707 O O . ALA A 1 91 ? 2.443 27.295 38.000 1.00 44.94 91 ALA A O 1
ATOM 708 N N . GLY A 1 92 ? 4.312 26.680 39.100 1.00 43.12 92 GLY A N 1
ATOM 709 C CA . GLY A 1 92 ? 4.032 27.215 40.426 1.00 43.12 92 GLY A CA 1
ATOM 710 C C . GLY A 1 92 ? 5.361 27.399 41.130 1.00 43.12 92 GLY A C 1
ATOM 711 O O . GLY A 1 92 ? 6.211 26.496 40.950 1.00 43.12 92 GLY A O 1
#

Secondary structure (DSSP, 8-state):
----S-----SS--HHHHHHGGGTSS-------GGGSPPTTB-TTT-SBPSSEEEE-TTT-EEEEHHHHHHHHHHHHHHHHHGGGSS-----

Solvent-accessible surface area (backbone atoms only — not comparable to full-atom values): 6208 Å² total; per-residue (Å²): 136,84,92,60,95,76,74,83,83,57,100,59,78,51,75,67,56,50,61,71,42,54,85,82,52,80,91,82,86,76,89,76,55,79,84,75,69,60,60,91,72,32,9,75,82,80,73,41,77,37,57,71,68,39,74,48,60,96,87,77,63,44,44,25,22,49,69,56,52,53,52,49,55,53,52,50,51,52,58,60,60,64,61,73,77,79,80,88,84,90,90,128

Nearest PDB structures (foldseek):
  3rpg-assembly1_C  TM=5.099E-01  e=7.960E-02  Homo sapiens
  4s3o-assembly2_B  TM=5.07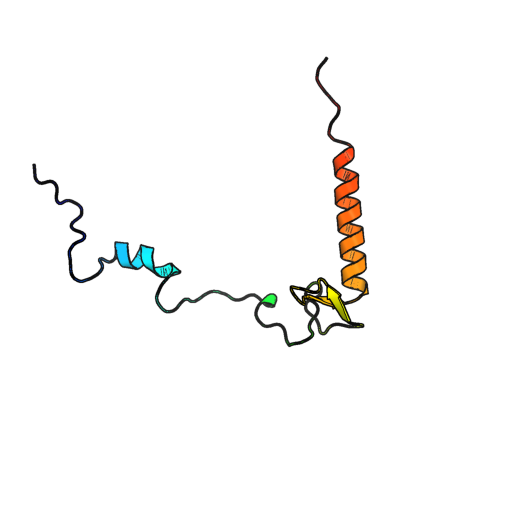7E-01  e=1.674E-01  Homo sapiens
  8grm-assembly1_N  TM=5.810E-01  e=7.927E-01  Homo sapiens

InterPro domains:
  IPR016818 Nitric oxide synthase-interacting protein [PTHR13063] (1-78)

pLDDT: mean 79.33, std 15.06, range [43.12, 95.19]

Foldseek 3Di:
DDPPPDDPPDPDDDPVRCVVCVVPDDDDDDDDDLLVDQPPCAANQVSGRADCWDFPDPPPRHIHHPVRVVVVVVVVVVVVVVVVPPPDDDDD

Radius of gyration: 25.25 Å; Cα contacts (8 Å, |Δi|>4): 57; chains: 1; bounding box: 62×42×63 Å

Sequence (92 aa):
MAHSKRNTSLPHFTAYERSLLRTTWGTQRTRLSRESFLPFSSCRLCLLPARSPVVACATNGDLFCRECAVNDLLAQRKRSNGRKGAGTRGAG